Protein AF-U6CXU8-F1 (afdb_monomer)

Organism: Neovison vison (NCBI:txid452646)

Secondary structure (DSSP, 8-state):
--TTTS-S-HHHHHHHHHHHHHHHHHHHHHHHH---SS---------HHHHHHHHHHTT--GGGGB-TTTSSSB-HHHHHHHHHHHHHHHHHH-GGGT-PPPTTHHHHHHHHTTTT--

Mean predicted aligned error: 2.61 Å

Structure (mmCIF, N/CA/C/O backbone):
data_AF-U6CXU8-F1
#
_entry.id   AF-U6CXU8-F1
#
loop_
_atom_site.group_PDB
_atom_site.id
_atom_site.type_symbol
_atom_site.label_atom_id
_atom_site.label_alt_id
_atom_site.label_comp_id
_atom_site.label_asym_id
_atom_site.label_entity_id
_atom_site.label_seq_id
_atom_site.pdbx_PDB_ins_code
_atom_site.Cartn_x
_atom_site.Cartn_y
_atom_site.Cartn_z
_atom_site.occupancy
_atom_site.B_iso_or_equiv
_atom_site.auth_seq_id
_atom_site.auth_comp_id
_atom_site.auth_asym_id
_atom_site.auth_atom_id
_atom_site.pdbx_PDB_model_num
ATOM 1 N N . PRO A 1 1 ? 4.700 0.108 -20.691 1.00 96.88 1 PRO A N 1
ATOM 2 C CA . PRO A 1 1 ? 3.687 1.137 -20.301 1.00 96.88 1 PRO A CA 1
ATOM 3 C C . PRO A 1 1 ? 4.307 2.407 -19.687 1.00 96.88 1 PRO A C 1
ATOM 5 O O . PRO A 1 1 ? 3.839 3.501 -19.978 1.00 96.88 1 PRO A O 1
ATOM 8 N N . CYS A 1 2 ? 5.381 2.292 -18.893 1.00 98.25 2 CYS A N 1
ATOM 9 C CA . CYS A 1 2 ? 6.153 3.443 -18.416 1.00 98.25 2 CYS A CA 1
ATOM 10 C C . CYS A 1 2 ? 7.503 3.528 -19.142 1.00 98.25 2 CYS A C 1
ATOM 12 O O . CYS A 1 2 ? 8.475 2.885 -18.744 1.00 98.25 2 CYS A O 1
ATOM 14 N N . HIS A 1 3 ? 7.557 4.311 -20.226 1.00 97.31 3 HIS A N 1
ATOM 15 C CA . HIS A 1 3 ? 8.754 4.435 -21.070 1.00 97.31 3 HIS A CA 1
ATOM 16 C C . HIS A 1 3 ? 10.004 4.807 -20.265 1.00 97.31 3 HIS A C 1
ATOM 18 O O . HIS A 1 3 ? 11.090 4.309 -20.535 1.00 97.31 3 HIS A O 1
ATOM 24 N N . SER A 1 4 ? 9.860 5.680 -19.270 1.00 98.06 4 SER A N 1
ATOM 25 C CA . SER A 1 4 ? 11.000 6.261 -18.576 1.00 98.06 4 SER A CA 1
ATOM 26 C C . SER A 1 4 ? 11.627 5.332 -17.530 1.00 98.06 4 SER A C 1
ATOM 28 O O . SER A 1 4 ? 12.845 5.372 -17.356 1.00 98.06 4 SER A O 1
ATOM 30 N N . TRP A 1 5 ? 10.850 4.437 -16.904 1.00 98.50 5 TRP A N 1
ATOM 31 C CA . TRP A 1 5 ? 11.391 3.369 -16.050 1.00 98.50 5 TRP A CA 1
ATOM 32 C C . TRP A 1 5 ? 11.849 2.139 -16.843 1.00 98.50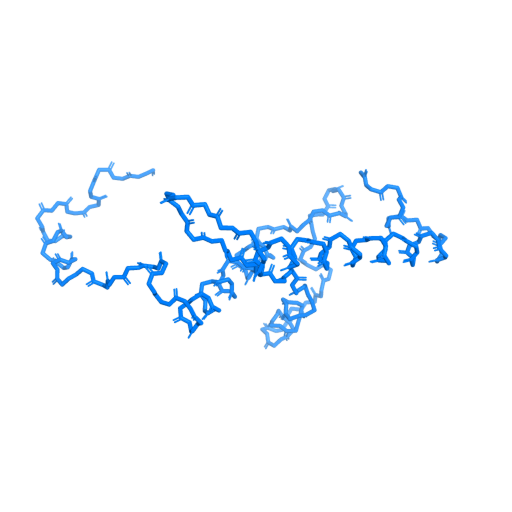 5 TRP A C 1
ATOM 34 O O . TRP A 1 5 ? 12.898 1.582 -16.527 1.00 98.50 5 TRP A O 1
ATOM 44 N N . MET A 1 6 ? 11.141 1.760 -17.912 1.00 98.25 6 MET A N 1
ATOM 45 C CA . MET A 1 6 ? 11.504 0.630 -18.784 1.00 98.25 6 MET A CA 1
ATOM 46 C C . MET A 1 6 ? 12.417 1.052 -19.949 1.00 98.25 6 MET A C 1
ATOM 48 O O . MET A 1 6 ? 12.257 0.604 -21.082 1.00 98.25 6 MET A O 1
ATOM 52 N N . SER A 1 7 ? 13.375 1.940 -19.681 1.00 98.44 7 SER A N 1
ATOM 53 C CA . SER A 1 7 ? 14.353 2.415 -20.664 1.00 98.44 7 SER A CA 1
ATOM 54 C C . SER A 1 7 ? 15.739 1.861 -20.362 1.00 98.44 7 SER A C 1
ATOM 56 O O . SER A 1 7 ? 16.131 1.765 -19.199 1.00 98.44 7 SER A O 1
ATOM 58 N N . SER A 1 8 ? 16.547 1.594 -21.389 1.00 98.44 8 SER A N 1
ATOM 59 C CA . SER A 1 8 ? 17.982 1.324 -21.217 1.00 98.44 8 SER A CA 1
ATOM 60 C C . SER A 1 8 ? 18.758 2.561 -20.733 1.00 98.44 8 SER A C 1
ATOM 62 O O . SER A 1 8 ? 19.799 2.423 -20.085 1.00 98.44 8 SER A O 1
ATOM 64 N N . ASN A 1 9 ? 18.218 3.769 -20.932 1.00 98.62 9 ASN A N 1
ATOM 65 C CA . ASN A 1 9 ? 18.827 5.027 -20.507 1.00 98.62 9 ASN A CA 1
ATOM 66 C C . ASN A 1 9 ? 18.783 5.193 -18.974 1.00 98.62 9 ASN A C 1
ATOM 68 O O . ASN A 1 9 ? 17.741 5.496 -18.391 1.00 98.62 9 ASN A O 1
ATOM 72 N N . LYS A 1 10 ? 19.940 5.030 -18.316 1.00 98.69 10 LYS A N 1
ATOM 73 C CA . LYS A 1 10 ? 20.070 5.146 -16.853 1.00 98.69 10 LYS A CA 1
ATOM 74 C C . LYS A 1 10 ? 19.669 6.527 -16.336 1.00 98.69 10 LYS A C 1
ATOM 76 O O . LYS A 1 10 ? 18.967 6.598 -15.335 1.00 98.69 10 LYS A O 1
ATOM 81 N N . THR A 1 11 ? 20.071 7.598 -17.017 1.00 98.69 11 THR A N 1
ATOM 82 C CA . THR A 1 11 ? 19.731 8.972 -16.622 1.00 98.69 11 THR A CA 1
ATOM 83 C C . THR A 1 11 ? 18.219 9.176 -16.604 1.00 98.69 11 THR A C 1
ATOM 85 O O . THR A 1 11 ? 17.687 9.726 -15.645 1.00 98.69 11 THR A O 1
ATOM 88 N N . LEU A 1 12 ? 17.510 8.661 -17.614 1.00 98.75 12 LEU A N 1
ATOM 89 C CA . LEU A 1 12 ? 16.050 8.749 -17.676 1.00 98.75 12 LEU A CA 1
ATOM 90 C C . LEU A 1 12 ? 15.373 7.975 -16.533 1.00 98.75 12 LEU A C 1
ATOM 92 O O . LEU A 1 12 ? 14.450 8.498 -15.902 1.00 98.75 12 LEU A O 1
ATOM 96 N N . ARG A 1 13 ? 15.862 6.769 -16.212 1.00 98.75 13 ARG A N 1
ATOM 97 C CA . ARG A 1 13 ? 15.357 5.997 -15.063 1.00 98.75 13 ARG A CA 1
ATOM 98 C C . ARG A 1 13 ? 15.580 6.738 -13.743 1.00 98.75 13 ARG A C 1
ATOM 100 O O . ARG A 1 13 ? 14.657 6.818 -12.938 1.00 98.75 13 ARG A O 1
ATOM 107 N N . THR A 1 14 ? 16.767 7.317 -13.544 1.00 98.75 14 THR A N 1
ATOM 108 C CA . THR A 1 14 ? 17.099 8.096 -12.342 1.00 98.75 14 THR A CA 1
ATOM 109 C C . THR A 1 14 ? 16.184 9.309 -12.190 1.00 98.75 14 THR A C 1
ATOM 111 O O . THR A 1 14 ? 15.547 9.443 -11.151 1.00 98.75 14 THR A O 1
ATOM 114 N N . LEU A 1 15 ? 16.034 10.130 -13.237 1.00 98.88 15 LEU A N 1
ATOM 115 C CA . LEU A 1 15 ? 15.146 11.302 -13.217 1.00 98.88 15 LEU A CA 1
ATOM 116 C C . LEU A 1 15 ? 13.686 10.920 -12.925 1.00 98.88 15 LEU A C 1
ATOM 118 O O . LEU A 1 15 ? 12.969 11.652 -12.243 1.00 98.88 15 LEU A O 1
ATOM 122 N N . THR A 1 16 ? 13.245 9.755 -13.409 1.00 98.75 16 THR A N 1
ATOM 123 C CA . THR A 1 16 ? 11.901 9.237 -13.113 1.00 98.75 16 THR A CA 1
ATOM 124 C C . THR A 1 16 ? 11.747 8.923 -11.629 1.00 98.75 16 THR A C 1
ATOM 126 O O . THR A 1 16 ? 10.786 9.370 -11.007 1.00 98.75 16 THR A O 1
ATOM 129 N N . SER A 1 17 ? 12.705 8.202 -11.040 1.00 98.56 17 SER A N 1
ATOM 130 C CA . SER A 1 17 ? 12.681 7.874 -9.610 1.00 98.56 17 SER A CA 1
ATOM 131 C C . SER A 1 17 ? 12.838 9.110 -8.717 1.00 98.56 17 SER A C 1
ATOM 133 O O . SER A 1 17 ? 12.179 9.201 -7.684 1.00 98.56 17 SER A O 1
ATOM 135 N N . GLU A 1 18 ? 13.642 10.097 -9.124 1.00 98.81 18 GLU A N 1
ATOM 136 C CA . GLU A 1 18 ? 13.756 11.387 -8.432 1.00 98.81 18 GLU A CA 1
ATOM 137 C C . GLU A 1 18 ? 12.420 12.130 -8.410 1.00 98.81 18 GLU A C 1
ATOM 139 O O . GLU A 1 18 ? 11.970 12.575 -7.351 1.00 98.81 18 GLU A O 1
ATOM 144 N N . ARG A 1 19 ? 11.743 12.223 -9.562 1.00 98.81 19 ARG A N 1
ATOM 145 C CA . ARG A 1 19 ? 10.414 12.835 -9.627 1.00 98.81 19 ARG A CA 1
ATOM 146 C C . ARG A 1 19 ? 9.401 12.056 -8.793 1.00 98.81 19 ARG A C 1
ATOM 148 O O . ARG A 1 19 ? 8.637 12.681 -8.063 1.00 98.81 19 ARG A O 1
ATOM 155 N N . ALA A 1 20 ? 9.398 10.726 -8.861 1.00 98.75 20 ALA A N 1
ATOM 156 C CA . ALA A 1 20 ? 8.510 9.902 -8.042 1.00 98.75 20 ALA A CA 1
ATOM 157 C C . ALA A 1 20 ? 8.706 10.200 -6.547 1.00 98.75 20 ALA A C 1
ATOM 159 O O . ALA A 1 20 ? 7.734 10.481 -5.850 1.00 98.75 20 ALA A O 1
ATOM 160 N N . LYS A 1 21 ? 9.961 10.284 -6.083 1.00 98.50 21 LYS A N 1
ATOM 161 C CA . LYS A 1 21 ? 10.275 10.666 -4.703 1.00 98.50 21 LYS A CA 1
ATOM 162 C C . LYS A 1 21 ? 9.772 12.070 -4.342 1.00 98.50 21 LYS A C 1
ATOM 164 O O . LYS A 1 21 ? 9.205 12.249 -3.268 1.00 98.50 21 LYS A O 1
ATOM 169 N N . GLN A 1 22 ? 9.939 13.062 -5.216 1.00 98.88 22 GLN A N 1
ATOM 170 C CA . GLN A 1 22 ? 9.423 14.420 -4.976 1.00 98.88 22 GLN A CA 1
ATOM 171 C C . GLN A 1 22 ? 7.895 14.435 -4.804 1.00 98.88 22 GLN A C 1
ATOM 173 O O . GLN A 1 22 ? 7.362 15.179 -3.975 1.00 98.88 22 GLN A O 1
ATOM 178 N N . LEU A 1 23 ? 7.185 13.610 -5.577 1.00 98.88 23 LEU A N 1
ATOM 179 C CA . LEU A 1 23 ? 5.734 13.468 -5.475 1.00 98.88 23 LEU A CA 1
ATOM 180 C C . LEU A 1 23 ? 5.334 12.742 -4.183 1.00 98.88 23 LEU A C 1
ATOM 182 O O . LEU A 1 23 ? 4.447 13.222 -3.481 1.00 98.88 23 LEU A O 1
ATOM 186 N N . SER A 1 24 ? 6.038 11.673 -3.803 1.00 98.81 24 SER A N 1
ATOM 187 C CA . SER A 1 24 ? 5.887 11.016 -2.496 1.00 98.81 24 SER A CA 1
ATOM 188 C C . SER A 1 24 ? 6.080 11.996 -1.335 1.00 98.81 24 SER A C 1
ATOM 190 O O . SER A 1 24 ? 5.233 12.090 -0.448 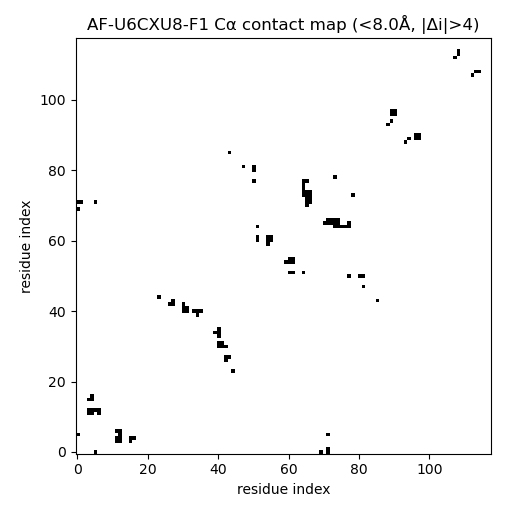1.00 98.81 24 SER A O 1
ATOM 192 N N . ASP A 1 25 ? 7.137 12.812 -1.378 1.00 98.75 25 ASP A N 1
ATOM 193 C CA . ASP A 1 25 ? 7.409 13.829 -0.357 1.00 98.75 25 ASP A CA 1
ATOM 194 C C . ASP A 1 25 ? 6.308 14.905 -0.321 1.00 98.75 25 ASP A C 1
ATOM 196 O O . ASP A 1 25 ? 5.980 15.431 0.744 1.00 98.75 25 ASP A O 1
ATOM 200 N N . THR A 1 26 ? 5.701 15.223 -1.468 1.00 98.88 26 THR A N 1
ATOM 201 C CA . THR A 1 26 ? 4.544 16.128 -1.547 1.00 98.88 26 THR A CA 1
ATOM 202 C C . THR A 1 26 ? 3.319 15.528 -0.860 1.00 98.88 26 THR A C 1
ATOM 204 O O . THR A 1 26 ? 2.718 16.189 -0.016 1.00 98.88 26 THR A O 1
ATOM 207 N N . LEU A 1 27 ? 2.981 14.268 -1.147 1.00 98.88 27 LEU A N 1
ATOM 208 C CA . LEU A 1 27 ? 1.862 13.572 -0.499 1.00 98.88 27 LEU A CA 1
ATOM 209 C C . LEU A 1 27 ? 2.068 13.461 1.016 1.00 98.88 27 LEU A C 1
ATOM 211 O O . LEU A 1 27 ? 1.153 13.737 1.791 1.00 98.88 27 LEU A O 1
ATOM 215 N N . LYS A 1 28 ? 3.298 13.160 1.443 1.00 98.75 28 LYS A N 1
ATOM 216 C CA . LYS A 1 28 ? 3.680 13.129 2.858 1.00 98.75 28 LYS A CA 1
ATOM 217 C C . LYS A 1 28 ? 3.474 14.481 3.543 1.00 98.75 28 LYS A C 1
ATOM 219 O O . LYS A 1 28 ? 2.935 14.532 4.647 1.00 98.75 28 LYS A O 1
ATOM 224 N N . LYS A 1 29 ? 3.850 15.587 2.887 1.00 98.81 29 LYS A N 1
ATOM 225 C CA . LYS A 1 29 ? 3.601 16.952 3.390 1.00 98.81 29 LYS A CA 1
ATOM 226 C C . LYS A 1 29 ? 2.110 17.270 3.482 1.00 98.81 29 LYS A C 1
ATOM 228 O O . LYS A 1 29 ? 1.689 17.890 4.457 1.00 98.81 29 LYS A O 1
ATOM 233 N N . ILE A 1 30 ? 1.318 16.860 2.492 1.00 98.81 30 ILE A N 1
ATOM 234 C CA . ILE A 1 30 ? -0.136 17.069 2.496 1.00 98.81 30 ILE A CA 1
ATOM 235 C C . ILE A 1 30 ? -0.758 16.337 3.688 1.00 98.81 30 ILE A C 1
ATOM 237 O O . ILE A 1 30 ? -1.437 16.978 4.485 1.00 98.81 30 ILE A O 1
ATOM 241 N N . ALA A 1 31 ? -0.455 15.051 3.879 1.00 98.69 31 ALA A N 1
ATOM 242 C CA . ALA A 1 31 ? -0.973 14.276 5.008 1.00 98.69 31 ALA A CA 1
ATOM 243 C C . ALA A 1 31 ? -0.558 14.840 6.378 1.00 98.69 31 ALA A C 1
ATOM 245 O O . ALA A 1 31 ? -1.332 14.795 7.330 1.00 98.69 31 ALA A O 1
ATOM 246 N N . ALA A 1 32 ? 0.641 15.421 6.477 1.00 98.38 32 ALA A N 1
ATOM 247 C CA . ALA A 1 32 ? 1.124 16.024 7.717 1.00 98.38 32 ALA A CA 1
ATOM 248 C C . ALA A 1 32 ? 0.511 17.405 8.028 1.00 98.38 32 ALA A C 1
ATOM 250 O O . ALA A 1 32 ? 0.498 17.808 9.190 1.00 98.38 32 ALA A O 1
ATOM 251 N N . SER A 1 33 ? 0.042 18.147 7.017 1.00 98.44 33 SER A N 1
ATOM 252 C CA . SER A 1 33 ? -0.349 19.561 7.167 1.00 98.44 33 SER A CA 1
ATOM 253 C C . SER A 1 33 ? -1.831 19.845 6.950 1.00 98.44 33 SER A C 1
ATOM 255 O O . SER A 1 33 ? -2.359 20.774 7.557 1.00 98.44 33 SER A O 1
ATOM 257 N N . GLN A 1 34 ? -2.506 19.081 6.093 1.00 98.62 34 GLN A N 1
ATOM 258 C CA . GLN A 1 34 ? -3.906 19.315 5.755 1.00 98.62 34 GLN A CA 1
ATOM 259 C C . GLN A 1 34 ? -4.827 18.558 6.708 1.00 98.62 34 GLN A C 1
ATOM 261 O O . GLN A 1 34 ? -4.540 17.432 7.119 1.00 98.62 34 GLN A O 1
ATOM 266 N N . LYS A 1 35 ? -5.953 19.186 7.050 1.00 98.25 35 LYS A N 1
ATOM 267 C CA . LYS A 1 35 ? -7.002 18.612 7.893 1.00 98.25 35 LYS A CA 1
ATOM 268 C C . LYS A 1 35 ? -8.344 18.758 7.201 1.00 98.25 35 LYS A C 1
ATOM 270 O O . LYS A 1 35 ? -8.611 19.769 6.556 1.00 98.25 35 LYS A O 1
ATOM 275 N N . PHE A 1 36 ? -9.177 17.745 7.369 1.00 98.38 36 PHE A N 1
ATOM 276 C CA . PHE A 1 36 ? -10.508 17.673 6.791 1.00 98.38 36 PHE A CA 1
ATOM 277 C C . PHE A 1 36 ? -11.500 17.356 7.905 1.00 98.38 36 PHE A C 1
ATOM 279 O O . PHE A 1 36 ? -11.151 16.715 8.891 1.00 98.38 36 PHE A O 1
ATOM 286 N N . THR A 1 37 ? -12.737 17.831 7.775 1.00 98.56 37 THR A N 1
ATOM 287 C CA . THR A 1 37 ? -13.728 17.742 8.861 1.00 98.56 37 THR A CA 1
ATOM 288 C C . THR A 1 37 ? -14.226 16.322 9.112 1.00 98.56 37 THR A C 1
ATOM 290 O O . THR A 1 37 ? -14.645 16.020 10.222 1.00 98.56 37 THR A O 1
ATOM 293 N N . ASN A 1 38 ? -14.195 15.465 8.088 1.00 98.56 38 ASN A N 1
ATOM 294 C CA . ASN A 1 38 ? -14.888 14.174 8.098 1.00 98.56 38 ASN A CA 1
ATOM 295 C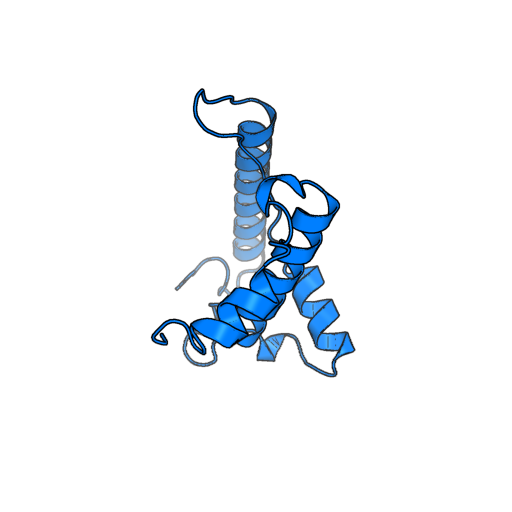 C . ASN A 1 38 ? -13.946 12.967 8.017 1.00 98.56 38 ASN A C 1
ATOM 297 O O . ASN A 1 38 ? -14.423 11.836 8.003 1.00 98.56 38 ASN A O 1
ATOM 301 N N . PHE A 1 39 ? -12.634 13.186 7.917 1.00 98.44 39 PHE A N 1
ATOM 302 C CA . PHE A 1 39 ? -11.656 12.104 7.879 1.00 98.44 39 PHE A CA 1
ATOM 303 C C . PHE A 1 39 ? -10.274 12.576 8.326 1.00 98.44 39 PHE A C 1
ATOM 305 O O . PHE A 1 39 ? -9.861 13.708 8.059 1.00 98.44 39 PHE A O 1
ATOM 312 N N . ASP A 1 40 ? -9.542 11.659 8.950 1.00 98.19 40 ASP A N 1
ATOM 313 C CA . ASP A 1 40 ? -8.110 11.803 9.171 1.00 98.19 40 ASP A CA 1
ATOM 314 C C . ASP A 1 40 ? -7.339 11.454 7.898 1.00 98.19 40 ASP A C 1
ATOM 316 O O . ASP A 1 40 ? -7.735 10.581 7.125 1.00 98.19 40 ASP A O 1
ATOM 320 N N . LEU A 1 41 ? -6.209 12.129 7.691 1.00 98.50 41 LEU A N 1
ATOM 321 C CA . LEU A 1 41 ? -5.345 11.898 6.543 1.00 98.50 41 LEU A CA 1
ATOM 322 C C . LEU A 1 41 ? -4.006 11.313 6.994 1.00 98.50 41 LEU A C 1
ATOM 324 O O . LEU A 1 41 ? -3.312 11.890 7.830 1.00 98.50 41 LEU A O 1
ATOM 328 N N . LEU A 1 42 ? -3.651 10.169 6.414 1.00 98.19 42 LEU A N 1
ATOM 329 C CA . LEU A 1 42 ? -2.415 9.437 6.675 1.00 98.19 42 LEU A CA 1
ATOM 330 C C . LEU A 1 42 ? -1.623 9.273 5.377 1.00 98.19 42 LEU A C 1
ATOM 332 O O . LEU A 1 42 ? -2.174 9.341 4.280 1.00 98.19 42 LEU A O 1
ATOM 336 N N . TYR A 1 43 ? -0.321 9.036 5.509 1.00 98.38 43 TYR A N 1
ATOM 337 C CA . TYR A 1 43 ? 0.557 8.731 4.386 1.00 98.38 43 TYR A CA 1
ATOM 338 C C . TYR A 1 43 ? 1.376 7.479 4.692 1.00 98.38 43 TYR A C 1
ATOM 340 O O . TYR A 1 43 ? 1.956 7.354 5.773 1.00 98.38 43 TYR A O 1
ATOM 348 N N . VAL A 1 44 ? 1.446 6.576 3.716 1.00 97.44 44 VAL A N 1
ATOM 349 C CA . VAL A 1 44 ? 2.229 5.342 3.777 1.00 97.44 44 VAL A CA 1
ATOM 350 C C . VAL A 1 44 ? 3.153 5.302 2.566 1.00 97.44 44 VAL A C 1
ATOM 352 O O . VAL A 1 44 ? 2.696 5.409 1.432 1.00 97.44 44 VAL A O 1
ATOM 355 N N . ASP A 1 45 ? 4.455 5.167 2.813 1.00 96.88 45 ASP A N 1
ATOM 356 C CA . ASP A 1 45 ? 5.445 4.984 1.752 1.00 96.88 45 ASP A CA 1
ATOM 357 C C . ASP A 1 45 ? 5.210 3.668 0.994 1.00 96.88 45 ASP A C 1
ATOM 359 O O . ASP A 1 45 ? 4.926 2.633 1.601 1.00 96.88 45 ASP A O 1
ATOM 363 N N . PHE A 1 46 ? 5.389 3.704 -0.328 1.00 96.19 46 PHE A N 1
ATOM 364 C CA . PHE A 1 46 ? 5.500 2.498 -1.143 1.00 96.19 46 PHE A CA 1
ATOM 365 C C . PHE A 1 46 ? 6.930 1.962 -1.047 1.00 96.19 46 PHE A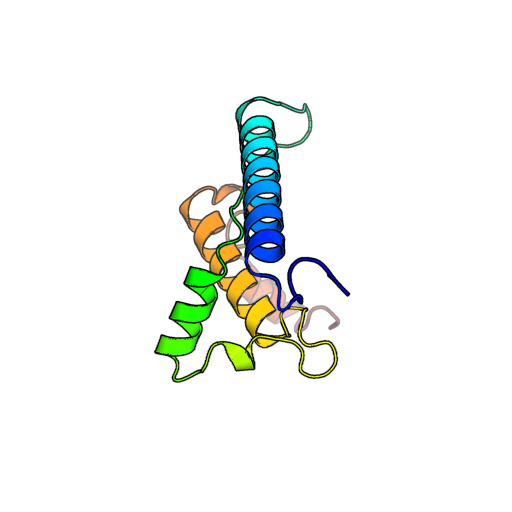 C 1
ATOM 367 O O . PHE A 1 46 ? 7.828 2.443 -1.742 1.00 96.19 46 PHE A O 1
ATOM 374 N N . ASP A 1 47 ? 7.146 0.983 -0.172 1.00 91.81 47 ASP A N 1
ATOM 375 C CA . ASP A 1 47 ? 8.454 0.360 0.013 1.00 91.81 47 ASP A CA 1
ATOM 376 C C . ASP A 1 47 ? 8.525 -1.003 -0.683 1.00 91.81 47 ASP A C 1
ATOM 378 O O . ASP A 1 47 ? 8.267 -2.063 -0.112 1.00 91.81 47 ASP A O 1
ATOM 382 N N . PHE A 1 48 ? 8.874 -0.972 -1.968 1.00 95.56 48 PHE A N 1
ATOM 383 C CA . PHE A 1 48 ? 9.053 -2.203 -2.733 1.00 95.56 48 PHE A CA 1
ATOM 384 C C . PHE A 1 48 ? 10.349 -2.942 -2.376 1.00 95.56 48 PHE A C 1
ATOM 386 O O . PHE A 1 48 ? 10.456 -4.138 -2.642 1.00 95.56 48 PHE A O 1
ATOM 393 N N . GLN A 1 49 ? 11.339 -2.272 -1.770 1.00 95.75 49 GLN A N 1
ATOM 394 C CA . GLN A 1 49 ? 12.574 -2.942 -1.347 1.00 95.75 49 GLN A CA 1
ATOM 395 C C . GLN A 1 49 ? 12.252 -3.950 -0.252 1.00 95.75 49 GLN A C 1
ATOM 397 O O . GLN A 1 49 ? 12.562 -5.133 -0.388 1.00 95.75 49 GLN A O 1
ATOM 402 N N . GLU A 1 50 ? 11.503 -3.499 0.743 1.00 94.06 50 GLU A N 1
ATOM 403 C CA . GLU A 1 50 ? 10.920 -4.315 1.795 1.00 94.06 50 GLU A CA 1
ATOM 404 C C . GLU A 1 50 ? 10.155 -5.538 1.236 1.00 94.06 50 GLU A C 1
ATOM 406 O O . GLU A 1 50 ? 10.374 -6.675 1.668 1.00 94.06 50 GLU A O 1
ATOM 411 N N . VAL A 1 51 ? 9.303 -5.353 0.224 1.00 95.94 51 VAL A N 1
ATOM 412 C CA . VAL A 1 51 ? 8.581 -6.464 -0.433 1.00 95.94 51 VAL A CA 1
ATOM 413 C C . VAL A 1 51 ? 9.548 -7.470 -1.062 1.00 95.94 51 VAL A C 1
ATOM 415 O O . VAL A 1 51 ? 9.421 -8.675 -0.836 1.00 95.94 51 VAL A O 1
ATOM 418 N N . THR A 1 52 ? 10.553 -6.997 -1.804 1.00 97.69 52 THR A N 1
ATOM 419 C CA . THR A 1 52 ? 11.541 -7.893 -2.428 1.00 97.69 52 THR A CA 1
ATOM 420 C C . THR A 1 52 ? 12.394 -8.638 -1.403 1.00 97.69 52 THR A C 1
ATOM 422 O O . THR A 1 52 ? 12.779 -9.780 -1.645 1.00 97.69 52 THR A O 1
ATOM 425 N N . GLU A 1 53 ? 12.693 -8.027 -0.257 1.00 97.56 53 GLU A N 1
ATOM 426 C CA . GLU A 1 53 ? 13.422 -8.674 0.833 1.00 97.56 53 GLU A CA 1
ATOM 427 C C . GLU A 1 53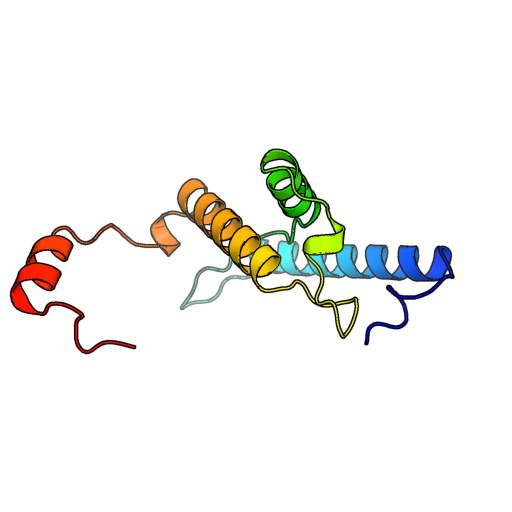 ? 12.594 -9.761 1.509 1.00 97.56 53 GLU A C 1
ATOM 429 O O . GLU A 1 53 ? 13.120 -10.838 1.784 1.00 97.56 53 GLU A O 1
ATOM 434 N N . GLU A 1 54 ? 11.305 -9.508 1.739 1.00 96.56 54 GLU A N 1
ATOM 435 C CA . GLU A 1 54 ? 10.399 -10.515 2.294 1.00 96.56 54 GLU A CA 1
ATOM 436 C C . GLU A 1 54 ? 10.282 -11.720 1.364 1.00 96.56 54 GLU A C 1
ATOM 438 O O . GLU A 1 54 ? 10.447 -12.861 1.789 1.00 96.56 54 GLU A O 1
ATOM 443 N N . TRP A 1 55 ? 10.125 -11.466 0.067 1.00 98.25 55 TRP A N 1
ATOM 444 C CA . TRP A 1 55 ? 10.061 -12.535 -0.919 1.00 98.25 55 TRP A CA 1
ATOM 445 C C . TRP A 1 55 ? 11.350 -13.363 -0.982 1.00 98.25 55 TRP A C 1
ATOM 447 O O . TRP A 1 55 ? 11.302 -14.591 -1.044 1.00 98.25 55 TRP A O 1
ATOM 457 N N . ARG A 1 56 ? 12.522 -12.719 -0.880 1.00 98.38 56 ARG A N 1
ATOM 458 C CA . ARG A 1 56 ? 13.810 -13.429 -0.803 1.00 98.38 56 ARG A CA 1
ATOM 459 C C . ARG A 1 56 ? 13.923 -14.313 0.437 1.00 98.38 56 ARG A C 1
ATOM 461 O O . ARG A 1 56 ? 14.465 -15.410 0.331 1.00 98.38 56 ARG A O 1
ATOM 468 N N . LYS A 1 57 ? 13.416 -13.877 1.597 1.00 97.88 57 LYS A N 1
ATOM 469 C CA . LYS A 1 57 ? 13.410 -14.701 2.825 1.00 97.88 57 LYS A CA 1
ATOM 470 C C . LYS A 1 57 ? 12.585 -15.975 2.660 1.00 97.88 57 LYS A C 1
ATOM 472 O O . LYS A 1 57 ? 12.913 -16.987 3.267 1.00 97.88 57 LYS A O 1
ATOM 477 N N . GLN A 1 58 ? 11.565 -15.933 1.808 1.00 97.31 58 GLN A N 1
ATOM 478 C CA . GLN A 1 58 ? 10.727 -17.080 1.457 1.00 97.31 58 GLN A CA 1
ATOM 479 C C . GLN A 1 58 ? 11.328 -17.941 0.325 1.00 97.31 58 GLN A C 1
ATOM 481 O O . GLN A 1 58 ? 10.695 -18.882 -0.141 1.00 97.31 58 GLN A O 1
ATOM 486 N N . GLY A 1 59 ? 12.559 -17.647 -0.117 1.00 98.25 59 GLY A N 1
ATOM 487 C CA . GLY A 1 59 ? 13.258 -18.379 -1.182 1.00 98.25 59 GLY A CA 1
ATOM 488 C C . GLY A 1 59 ? 12.977 -17.865 -2.598 1.00 98.25 59 GLY A C 1
ATOM 489 O O . GLY A 1 59 ? 13.463 -18.441 -3.572 1.00 98.25 59 GLY A O 1
ATOM 490 N N . GLY A 1 60 ? 12.218 -16.778 -2.724 1.00 98.25 60 GLY A N 1
ATOM 491 C CA . GLY A 1 60 ? 11.855 -16.171 -3.995 1.00 98.25 60 GLY A CA 1
ATOM 492 C C . GLY A 1 60 ? 12.934 -15.273 -4.606 1.00 98.25 60 GLY A C 1
ATOM 493 O O . GLY A 1 60 ? 13.937 -14.910 -3.987 1.00 98.25 60 GLY A O 1
ATOM 494 N N . GLN A 1 61 ? 12.709 -14.877 -5.857 1.00 98.50 61 GLN A N 1
ATOM 495 C CA . GLN A 1 61 ? 13.540 -13.950 -6.622 1.00 98.50 61 GLN A CA 1
ATOM 496 C C . GLN A 1 61 ? 12.732 -12.709 -7.030 1.00 98.50 61 GLN A C 1
ATOM 498 O O . GLN A 1 61 ? 11.580 -12.855 -7.432 1.00 98.50 61 GLN A O 1
ATOM 503 N N . PRO A 1 62 ? 13.309 -11.489 -7.008 1.00 98.38 62 PRO A N 1
ATOM 504 C CA . PRO A 1 62 ? 12.556 -10.255 -7.266 1.00 98.38 62 PRO A CA 1
ATOM 505 C C . PRO A 1 62 ? 11.817 -10.199 -8.608 1.00 98.38 62 PRO A C 1
ATOM 507 O O . PRO A 1 62 ? 10.770 -9.572 -8.700 1.00 98.38 62 PRO A O 1
ATOM 510 N N . TRP A 1 63 ? 12.336 -10.850 -9.653 1.00 98.31 63 TRP A N 1
ATOM 511 C CA . TRP A 1 63 ? 11.688 -10.865 -10.969 1.00 98.31 63 TRP A CA 1
ATOM 512 C C . TRP A 1 63 ? 10.351 -11.619 -10.965 1.00 98.31 63 TRP A C 1
ATOM 514 O O . TRP A 1 63 ? 9.505 -11.346 -11.808 1.00 98.31 63 TRP A O 1
ATOM 524 N N . GLN A 1 64 ? 10.134 -12.523 -10.002 1.00 98.69 64 GLN A N 1
ATOM 525 C CA . GLN A 1 64 ? 8.883 -13.269 -9.844 1.00 98.69 64 GLN A CA 1
ATOM 526 C C . GLN A 1 64 ? 7.741 -12.410 -9.292 1.00 98.69 64 GLN A C 1
ATOM 528 O O . GLN A 1 64 ? 6.647 -12.925 -9.119 1.00 98.69 64 GLN A O 1
ATOM 533 N N . LEU A 1 65 ? 7.995 -11.140 -8.964 1.00 98.75 65 LEU A N 1
ATOM 534 C CA . LEU A 1 65 ? 7.017 -10.207 -8.399 1.00 98.75 65 LEU A CA 1
ATOM 535 C C . LEU A 1 65 ? 6.416 -9.262 -9.449 1.00 98.75 65 LEU A C 1
ATOM 537 O O . LEU A 1 65 ? 5.617 -8.393 -9.110 1.00 98.75 65 LEU A O 1
ATOM 541 N N . ILE A 1 66 ? 6.824 -9.395 -10.710 1.00 98.81 66 ILE A N 1
ATOM 542 C CA . ILE A 1 66 ? 6.382 -8.541 -11.812 1.00 98.81 66 ILE A CA 1
ATOM 543 C C . ILE A 1 66 ? 5.495 -9.357 -12.751 1.00 98.81 66 ILE A C 1
ATOM 545 O O . ILE A 1 66 ? 5.772 -10.530 -13.007 1.00 98.81 66 ILE A O 1
ATOM 549 N N . GLU A 1 67 ? 4.434 -8.737 -13.261 1.00 98.69 67 GLU A N 1
ATOM 550 C CA . GLU A 1 67 ? 3.549 -9.325 -14.263 1.00 98.69 67 GLU A CA 1
ATOM 551 C C . GLU A 1 67 ? 4.354 -9.770 -15.497 1.00 98.69 67 GLU A C 1
ATOM 553 O O . GLU A 1 67 ? 5.048 -8.954 -16.117 1.00 98.69 67 GLU A O 1
ATOM 558 N N . PRO A 1 68 ? 4.290 -11.057 -15.887 1.00 98.50 68 PRO A N 1
ATOM 559 C CA . PRO A 1 68 ? 5.169 -11.600 -16.918 1.00 98.50 68 PRO A CA 1
ATOM 560 C C . PRO A 1 68 ? 4.857 -11.067 -18.320 1.00 98.50 68 PRO A C 1
ATOM 562 O O . PRO A 1 68 ? 5.736 -11.069 -19.179 1.00 98.50 68 PRO A O 1
ATOM 565 N N . VAL A 1 69 ? 3.619 -10.627 -18.567 1.00 98.56 69 VAL A N 1
ATOM 566 C CA . VAL A 1 69 ? 3.189 -10.164 -19.894 1.00 98.56 69 VAL A CA 1
ATOM 567 C C . VAL A 1 69 ? 3.640 -8.729 -20.161 1.00 98.56 69 VAL A C 1
ATOM 569 O O . VAL A 1 69 ? 4.141 -8.439 -21.245 1.00 98.56 69 VAL A O 1
ATOM 572 N N . ASP A 1 70 ? 3.476 -7.825 -19.193 1.00 98.44 70 ASP A N 1
ATOM 573 C CA . ASP A 1 70 ? 3.806 -6.407 -19.384 1.00 98.44 70 ASP A CA 1
ATOM 574 C C . ASP A 1 70 ? 5.182 -6.002 -18.839 1.00 98.44 70 ASP A C 1
ATOM 576 O O . ASP A 1 70 ? 5.695 -4.943 -19.220 1.00 98.44 70 ASP A O 1
ATOM 580 N N . GLY A 1 71 ? 5.793 -6.838 -17.990 1.00 98.44 71 GLY A N 1
ATOM 581 C CA . GLY A 1 71 ? 7.105 -6.590 -17.400 1.00 98.44 71 GLY A CA 1
ATOM 582 C C . GLY A 1 71 ? 7.154 -5.326 -16.542 1.00 98.44 71 GLY A C 1
ATOM 583 O O . GLY A 1 71 ? 8.216 -4.709 -16.427 1.00 98.44 71 GLY A O 1
ATOM 584 N N . PHE A 1 72 ? 6.017 -4.897 -15.994 1.00 98.56 72 PHE A N 1
ATOM 585 C CA . PHE A 1 72 ? 5.874 -3.614 -15.327 1.00 98.56 72 PHE A CA 1
ATOM 586 C C . PHE A 1 72 ? 5.078 -3.683 -14.027 1.00 98.56 72 PHE A C 1
ATOM 588 O O . PHE A 1 72 ? 5.586 -3.245 -12.994 1.00 98.56 72 PHE A O 1
ATOM 595 N N . HIS A 1 73 ? 3.839 -4.171 -14.063 1.00 98.75 73 HIS A N 1
ATOM 596 C CA . HIS A 1 73 ? 2.980 -4.130 -12.882 1.00 98.75 73 HIS A CA 1
ATOM 597 C C . HIS A 1 73 ? 3.458 -5.128 -11.817 1.00 98.75 73 HIS A C 1
ATOM 599 O O . HIS A 1 73 ? 4.008 -6.175 -12.166 1.00 98.75 73 HIS A O 1
ATOM 605 N N . PRO A 1 74 ? 3.246 -4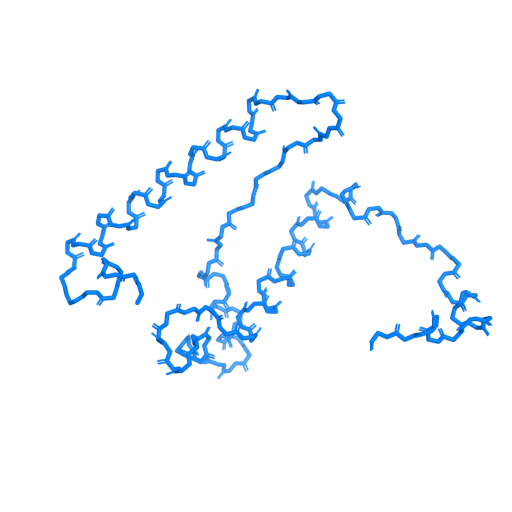.841 -10.519 1.00 98.56 74 PRO A N 1
ATOM 606 C CA . PRO A 1 74 ? 3.318 -5.872 -9.495 1.00 98.56 74 PRO A CA 1
ATOM 607 C C . PRO A 1 74 ? 2.294 -6.959 -9.823 1.00 98.56 74 PRO A C 1
ATOM 609 O O . PRO A 1 74 ? 1.140 -6.638 -10.104 1.00 98.56 74 PRO A O 1
ATOM 612 N N . ASN A 1 75 ? 2.703 -8.223 -9.776 1.00 98.62 75 ASN A N 1
ATOM 613 C CA . ASN A 1 75 ? 1.755 -9.321 -9.929 1.00 98.62 75 ASN A CA 1
ATOM 614 C C . ASN A 1 75 ? 0.945 -9.553 -8.645 1.00 98.62 75 ASN A C 1
ATOM 616 O O . ASN A 1 75 ? 1.069 -8.821 -7.655 1.00 98.62 75 ASN A O 1
ATOM 620 N N . GLU A 1 76 ? 0.110 -10.591 -8.651 1.00 98.69 76 GLU A N 1
ATOM 621 C CA . GLU A 1 76 ? -0.729 -10.939 -7.504 1.00 98.69 76 GLU A CA 1
ATOM 622 C C . GLU A 1 76 ? 0.085 -11.158 -6.218 1.00 98.69 76 GLU A C 1
ATOM 624 O O . GLU A 1 76 ? -0.250 -10.592 -5.178 1.00 98.69 76 GLU A O 1
ATOM 629 N N . VAL A 1 77 ? 1.202 -11.892 -6.291 1.00 98.38 77 VAL A N 1
ATOM 630 C CA . VAL A 1 77 ? 2.067 -12.166 -5.128 1.00 98.38 77 VAL A CA 1
ATOM 631 C C . VAL A 1 77 ? 2.614 -10.867 -4.542 1.00 98.38 77 VAL A C 1
ATOM 633 O O . VAL A 1 77 ? 2.535 -10.633 -3.335 1.00 98.38 77 VAL A O 1
ATOM 636 N N . ALA A 1 78 ? 3.137 -9.984 -5.393 1.00 98.38 78 ALA A N 1
ATOM 637 C CA . ALA A 1 78 ? 3.642 -8.688 -4.955 1.00 98.38 78 ALA A CA 1
ATOM 638 C C . ALA A 1 78 ? 2.543 -7.831 -4.310 1.00 98.38 78 ALA A C 1
ATOM 640 O O . ALA A 1 78 ? 2.781 -7.183 -3.289 1.00 98.38 78 ALA A O 1
ATOM 641 N N . SER A 1 79 ? 1.335 -7.863 -4.874 1.00 98.38 79 SER A N 1
ATOM 642 C CA . SER A 1 79 ? 0.174 -7.132 -4.360 1.00 98.38 79 SER A CA 1
ATOM 643 C C . SER A 1 79 ? -0.277 -7.653 -2.991 1.00 98.38 79 SER A C 1
ATOM 645 O O . SER A 1 79 ? -0.554 -6.856 -2.095 1.00 98.38 79 SER A O 1
ATOM 647 N N . GLN A 1 80 ? -0.274 -8.973 -2.781 1.00 98.25 80 GLN A N 1
ATOM 648 C CA . GLN A 1 80 ? -0.589 -9.587 -1.487 1.00 98.25 80 GLN A CA 1
ATOM 649 C C . GLN A 1 80 ? 0.465 -9.257 -0.418 1.00 98.25 80 GLN A C 1
ATOM 651 O O . GLN A 1 80 ? 0.111 -8.897 0.704 1.00 98.25 80 GLN A O 1
ATOM 656 N N . LEU A 1 81 ? 1.759 -9.295 -0.761 1.00 98.00 81 LEU A N 1
ATOM 657 C CA . LEU A 1 81 ? 2.839 -8.906 0.159 1.00 98.00 81 LEU A CA 1
ATOM 658 C C . LEU A 1 81 ? 2.770 -7.418 0.540 1.00 98.00 81 LEU A C 1
ATOM 660 O O . LEU A 1 81 ? 3.022 -7.054 1.690 1.00 98.00 81 LEU A O 1
ATOM 664 N N . LEU A 1 82 ? 2.410 -6.551 -0.410 1.00 98.00 82 LEU A N 1
ATOM 665 C CA . LEU A 1 82 ? 2.146 -5.136 -0.142 1.00 98.00 82 LEU A CA 1
ATOM 666 C C . LEU A 1 82 ? 0.962 -4.958 0.817 1.00 98.00 82 LEU A C 1
ATOM 668 O O . LEU A 1 82 ? 1.057 -4.154 1.745 1.00 98.00 82 LEU A O 1
ATOM 672 N N . ALA A 1 83 ? -0.123 -5.716 0.628 1.00 98.06 83 ALA A N 1
ATOM 673 C CA . ALA A 1 83 ? -1.293 -5.678 1.504 1.00 98.06 83 ALA A CA 1
ATOM 674 C C . ALA A 1 83 ? -0.968 -6.147 2.934 1.00 98.06 83 ALA A C 1
ATOM 676 O O . ALA A 1 83 ? -1.342 -5.470 3.891 1.00 98.06 83 ALA A O 1
ATOM 677 N N . ASP A 1 84 ? -0.212 -7.238 3.094 1.00 97.44 84 ASP A N 1
ATOM 678 C CA . ASP A 1 84 ? 0.254 -7.720 4.404 1.00 97.4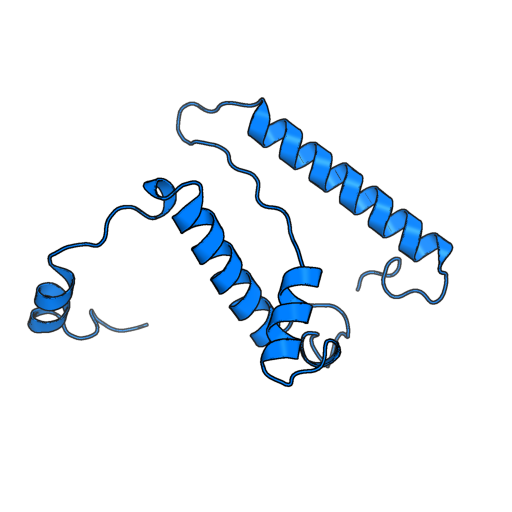4 84 ASP A CA 1
ATOM 679 C C . ASP A 1 84 ? 1.111 -6.669 5.129 1.00 97.44 84 ASP A C 1
ATOM 681 O O . ASP A 1 84 ? 0.895 -6.368 6.308 1.00 97.44 84 ASP A O 1
ATOM 685 N N . ARG A 1 85 ? 2.047 -6.033 4.415 1.00 95.81 85 ARG A N 1
ATOM 686 C CA . ARG A 1 85 ? 2.869 -4.960 4.993 1.00 95.81 85 ARG A CA 1
ATOM 687 C C . ARG A 1 85 ? 2.048 -3.730 5.357 1.00 95.81 85 ARG A C 1
ATOM 689 O O . ARG A 1 85 ? 2.251 -3.169 6.436 1.00 95.81 85 ARG A O 1
ATOM 696 N N . PHE A 1 86 ? 1.123 -3.317 4.491 1.00 97.25 86 PHE A N 1
ATOM 697 C CA . PHE A 1 86 ? 0.194 -2.230 4.790 1.00 97.25 86 PHE A CA 1
ATOM 698 C C . PHE A 1 86 ? -0.597 -2.535 6.065 1.00 97.25 86 PHE A C 1
ATOM 700 O O . PHE A 1 86 ? -0.603 -1.712 6.981 1.00 97.25 86 PHE A O 1
ATOM 707 N N . TRP A 1 87 ? -1.172 -3.737 6.167 1.00 98.12 87 TRP A N 1
ATOM 708 C CA . TRP A 1 87 ? -1.927 -4.180 7.335 1.00 98.12 87 TRP A CA 1
ATOM 709 C C . TRP A 1 87 ? -1.096 -4.095 8.617 1.00 98.12 87 TRP A C 1
ATOM 711 O O . TRP A 1 87 ? -1.486 -3.405 9.558 1.00 98.12 87 TRP A O 1
ATOM 721 N N . LYS A 1 88 ? 0.096 -4.706 8.633 1.00 97.12 88 LYS A N 1
ATOM 722 C CA . LYS A 1 88 ? 1.006 -4.687 9.793 1.00 97.12 88 LYS A CA 1
ATOM 723 C C . LYS A 1 88 ? 1.396 -3.267 10.201 1.00 97.12 88 LYS A C 1
ATOM 725 O O . LYS A 1 88 ? 1.435 -2.948 11.389 1.00 97.12 88 LYS A O 1
ATOM 730 N N . LYS A 1 89 ? 1.670 -2.394 9.228 1.00 97.06 89 LYS A N 1
ATOM 731 C CA . LYS A 1 89 ? 2.062 -1.005 9.490 1.00 97.06 89 LYS A CA 1
ATOM 732 C C . LYS A 1 89 ? 0.912 -0.186 10.063 1.00 97.06 89 LY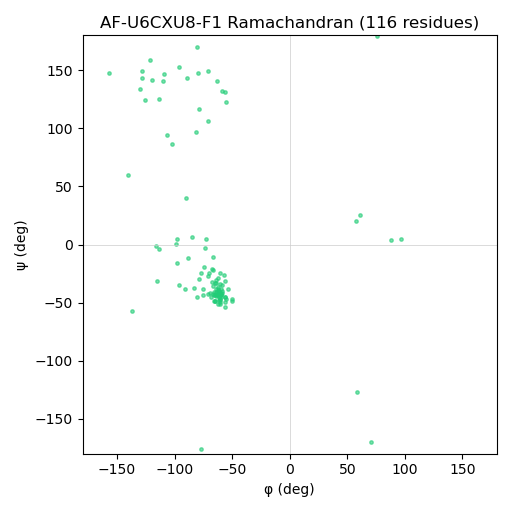S A C 1
ATOM 734 O O . LYS A 1 89 ? 1.116 0.520 11.048 1.00 97.06 89 LYS A O 1
ATOM 739 N N . VAL A 1 90 ? -0.285 -0.303 9.490 1.00 97.88 90 VAL A N 1
ATOM 740 C CA . VAL A 1 90 ? -1.481 0.383 9.996 1.00 97.88 90 VAL A CA 1
ATOM 741 C C . VAL A 1 90 ? -1.856 -0.143 11.377 1.00 97.88 90 VAL A C 1
ATOM 743 O O . VAL A 1 90 ? -2.100 0.659 12.271 1.00 97.88 90 VAL A O 1
ATOM 746 N N . GLN A 1 91 ? -1.811 -1.458 11.596 1.00 98.25 91 GLN A N 1
ATOM 747 C CA . GLN A 1 91 ? -2.077 -2.059 12.903 1.00 98.25 91 GLN A CA 1
ATOM 748 C C . GLN A 1 91 ? -1.117 -1.542 13.984 1.00 98.25 91 GLN A C 1
ATOM 750 O O . GLN A 1 91 ? -1.542 -1.276 15.106 1.00 98.25 91 GLN A O 1
ATOM 755 N N . LEU A 1 92 ? 0.165 -1.371 13.646 1.00 98.06 92 LEU A N 1
ATOM 756 C CA . LEU A 1 92 ? 1.179 -0.884 14.579 1.00 98.06 92 LEU A CA 1
ATOM 757 C C . LEU A 1 92 ? 1.079 0.626 14.844 1.00 98.06 92 LEU A C 1
ATOM 759 O O . LEU A 1 92 ? 1.246 1.059 15.982 1.00 98.06 92 LEU A O 1
ATOM 763 N N . GLN A 1 93 ? 0.872 1.435 13.803 1.00 98.06 93 GLN A N 1
ATOM 764 C CA . GLN A 1 93 ? 0.990 2.897 13.897 1.00 98.06 93 GLN A CA 1
ATOM 765 C C . GLN A 1 93 ? -0.351 3.600 14.123 1.00 98.06 93 GLN A C 1
ATOM 767 O O . GLN A 1 93 ? -0.403 4.612 14.821 1.00 98.06 93 GLN A O 1
ATOM 772 N N . TRP A 1 94 ? -1.428 3.073 13.540 1.00 98.31 94 TRP A N 1
ATOM 773 C CA . TRP A 1 94 ? -2.759 3.682 13.537 1.00 98.31 94 TRP A CA 1
ATOM 774 C C . TRP A 1 94 ? -3.861 2.623 13.711 1.00 98.31 94 TRP A C 1
ATOM 776 O O . TRP A 1 94 ? -4.732 2.493 12.845 1.00 98.31 94 TRP A O 1
ATOM 786 N N . PRO A 1 95 ? -3.865 1.859 14.821 1.00 98.12 95 PRO A N 1
ATOM 787 C CA . PRO A 1 95 ? -4.817 0.765 15.029 1.00 98.12 95 PRO A CA 1
ATOM 788 C C . PRO A 1 95 ? -6.283 1.213 14.950 1.00 98.12 95 PRO A C 1
ATOM 790 O O . PRO A 1 95 ? -7.146 0.427 14.575 1.00 98.12 95 PRO A O 1
ATOM 793 N N . GLN A 1 96 ? -6.578 2.486 15.236 1.00 98.06 96 GLN A N 1
ATOM 794 C CA . GLN A 1 96 ? -7.923 3.049 15.115 1.00 98.06 96 GLN A CA 1
ATOM 795 C C . GLN A 1 96 ? -8.494 2.982 13.691 1.00 98.06 96 GLN A C 1
ATOM 797 O O . GLN A 1 96 ? -9.710 2.964 13.541 1.00 98.06 96 GLN A O 1
ATOM 802 N N . VAL A 1 97 ? -7.642 2.914 12.661 1.00 98.19 97 VAL A N 1
ATOM 803 C CA . VAL A 1 97 ? -8.068 2.769 11.258 1.00 98.19 97 VAL A CA 1
ATOM 804 C C . VAL A 1 97 ? -8.707 1.401 11.008 1.00 98.19 97 VAL A C 1
ATOM 806 O O . VAL A 1 97 ? -9.614 1.299 10.190 1.00 98.19 97 VAL A O 1
ATOM 809 N N . LEU A 1 98 ? -8.259 0.358 11.715 1.00 98.44 98 LEU A N 1
ATOM 810 C CA . LEU A 1 98 ? -8.745 -1.017 11.536 1.00 98.44 98 LEU A CA 1
ATOM 811 C C . LEU A 1 98 ? -9.965 -1.339 12.408 1.00 98.44 98 LEU A C 1
ATOM 813 O O . LEU A 1 98 ? -10.610 -2.367 12.217 1.00 98.44 98 LEU A O 1
ATOM 817 N N . GLY A 1 99 ? -10.284 -0.473 13.371 1.00 98.25 99 GLY A N 1
ATOM 818 C CA . GLY A 1 99 ? -11.280 -0.764 14.394 1.00 98.25 99 GLY A CA 1
ATOM 819 C C . GLY A 1 99 ? -10.801 -1.819 15.397 1.00 98.25 99 GLY A C 1
ATOM 820 O O . GLY A 1 99 ? -9.625 -2.174 15.467 1.00 98.25 99 GLY A O 1
ATOM 821 N N . LYS A 1 100 ? -11.727 -2.289 16.233 1.00 98.50 100 LYS A N 1
ATOM 822 C CA . LYS A 1 100 ? -11.470 -3.389 17.170 1.00 98.50 100 LYS A CA 1
ATOM 823 C C . LYS A 1 100 ? -11.936 -4.697 16.557 1.00 98.50 100 LYS A C 1
ATOM 825 O O . LYS A 1 100 ? -12.899 -4.717 15.795 1.00 98.50 100 LYS A O 1
ATOM 830 N N . GLU A 1 101 ? -11.303 -5.784 16.974 1.00 98.62 101 GLU A N 1
ATOM 831 C CA . GLU A 1 101 ? -11.843 -7.114 16.732 1.00 98.62 101 GLU A CA 1
ATOM 832 C C . GLU A 1 101 ? -13.261 -7.211 17.312 1.00 98.62 101 GLU A C 1
ATOM 834 O O . GLU A 1 101 ? -13.519 -6.793 18.446 1.00 98.62 101 GLU A O 1
ATOM 839 N N . ASN A 1 102 ? -14.193 -7.720 16.509 1.00 98.62 102 ASN A N 1
ATOM 840 C CA . ASN A 1 102 ? -15.570 -7.896 16.933 1.00 98.62 102 ASN A CA 1
ATOM 841 C C . ASN A 1 102 ? -15.673 -9.165 17.803 1.00 98.62 102 ASN A C 1
ATOM 843 O O . ASN A 1 102 ? -15.468 -10.268 17.290 1.00 98.62 102 ASN A O 1
ATOM 847 N N . PRO A 1 103 ? -16.040 -9.048 19.095 1.00 98.75 103 PRO A N 1
ATOM 848 C CA . PRO A 1 103 ? -16.074 -10.189 20.012 1.00 98.75 103 PRO A CA 1
ATOM 849 C C . PRO A 1 103 ? -17.150 -11.228 19.657 1.00 98.75 103 PRO A C 1
ATOM 851 O O . PRO A 1 103 ? -17.163 -12.315 20.228 1.00 98.75 103 PRO A O 1
ATOM 854 N N . PHE A 1 104 ? -18.055 -10.908 18.728 1.00 98.69 104 PHE A N 1
ATOM 855 C CA . PHE A 1 104 ? -19.126 -11.793 18.281 1.00 98.69 104 PHE A CA 1
ATOM 856 C C . PHE A 1 104 ? -18.809 -12.531 16.977 1.00 98.69 104 PHE A C 1
ATOM 858 O O . PHE A 1 104 ? -19.679 -13.247 16.492 1.00 98.69 104 PHE A O 1
ATOM 865 N N . ASN A 1 105 ? -17.597 -12.410 16.417 1.00 98.69 105 ASN A N 1
ATOM 866 C CA . ASN A 1 105 ? -17.230 -13.068 15.154 1.00 98.69 105 ASN A CA 1
ATOM 867 C C . ASN A 1 105 ? -17.561 -14.572 15.148 1.00 98.69 105 ASN A C 1
ATOM 869 O O . ASN A 1 105 ? -18.255 -15.033 14.248 1.00 98.69 105 ASN A O 1
ATOM 873 N N . SER A 1 106 ? -17.186 -15.317 16.194 1.00 98.69 106 SER A N 1
ATOM 874 C CA . SER A 1 106 ? -17.503 -16.753 16.282 1.00 98.69 106 SER A CA 1
ATOM 875 C C . SER A 1 106 ? -19.008 -17.043 16.368 1.00 98.69 106 SER A C 1
ATOM 877 O O . SER A 1 106 ? -19.462 -18.073 15.884 1.00 98.69 106 SER A O 1
ATOM 879 N N . GLN A 1 107 ? -19.801 -16.145 16.965 1.00 98.81 107 GLN A N 1
ATOM 880 C CA . GLN A 1 107 ? -21.261 -16.298 17.024 1.00 98.81 107 GLN A CA 1
ATOM 881 C C . GLN A 1 107 ? -21.907 -15.982 15.673 1.00 98.81 107 GLN A C 1
ATOM 883 O O . GLN A 1 107 ? -22.851 -16.656 15.273 1.00 98.81 107 GLN A O 1
ATOM 888 N N . ILE A 1 108 ? -21.390 -14.975 14.964 1.00 98.75 108 ILE A N 1
ATOM 889 C CA . ILE A 1 108 ? -21.828 -14.633 13.610 1.00 98.75 108 ILE A CA 1
ATOM 890 C C . ILE A 1 108 ? -21.591 -15.828 12.687 1.00 98.75 108 ILE A C 1
ATOM 892 O O . ILE A 1 108 ? -22.529 -16.259 12.028 1.00 98.75 108 ILE A O 1
ATOM 896 N N . GLU A 1 109 ? -20.392 -16.412 12.701 1.00 98.50 109 GLU A N 1
ATOM 897 C CA . GLU A 1 109 ? -20.070 -17.597 11.898 1.00 98.50 109 GLU A CA 1
ATOM 898 C C . GLU A 1 109 ? -20.952 -18.800 12.275 1.00 98.50 109 GLU A C 1
ATOM 900 O O . GLU A 1 109 ? -21.488 -19.479 11.403 1.00 98.50 109 GLU A O 1
ATOM 905 N N . GLN A 1 110 ? -21.197 -19.029 13.570 1.00 98.69 110 GLN A N 1
ATOM 906 C CA . GLN A 1 110 ? -22.067 -20.117 14.028 1.00 98.69 110 GLN A CA 1
ATOM 907 C C . GLN A 1 110 ? -23.523 -19.977 13.544 1.00 98.69 110 GLN A C 1
ATOM 909 O O . GLN A 1 110 ? -24.175 -20.987 13.276 1.00 98.69 110 GLN A O 1
ATOM 914 N N . VAL A 1 111 ? -24.055 -18.751 13.474 1.00 98.69 111 VAL A N 1
ATOM 915 C CA . VAL A 1 111 ? -25.466 -18.488 13.128 1.00 98.69 111 VAL A CA 1
ATOM 916 C C . VAL A 1 111 ? -25.665 -18.285 11.626 1.00 98.69 111 VAL A C 1
ATOM 918 O O . VAL A 1 111 ? -26.677 -18.723 11.080 1.00 98.69 111 VAL A O 1
ATOM 921 N N . PHE A 1 112 ? -24.723 -17.617 10.962 1.00 98.62 112 PHE A N 1
ATOM 922 C CA . PHE A 1 112 ? -24.853 -17.162 9.577 1.00 98.62 112 PHE A CA 1
ATOM 923 C C . PHE A 1 112 ? -23.890 -17.852 8.603 1.00 98.62 112 PHE A C 1
ATOM 925 O O . PHE A 1 112 ? -23.984 -17.602 7.404 1.00 98.62 112 PHE A O 1
ATOM 932 N N . GLY A 1 113 ? -22.994 -18.723 9.077 1.00 98.12 113 GLY A N 1
ATOM 933 C CA . GLY A 1 113 ? -22.058 -19.463 8.231 1.00 98.12 113 GLY A CA 1
ATOM 934 C C . GLY A 1 113 ? -21.159 -18.537 7.413 1.00 98.12 113 GLY A C 1
ATOM 935 O O . GLY A 1 113 ? -20.539 -17.623 7.949 1.00 98.12 113 GLY A O 1
ATOM 936 N N . ASP A 1 114 ? -21.136 -18.753 6.098 1.00 98.00 114 ASP A N 1
ATOM 937 C CA . ASP A 1 114 ? -20.374 -17.959 5.124 1.00 98.00 114 ASP A CA 1
ATOM 938 C C . ASP A 1 114 ? -20.956 -16.558 4.858 1.00 98.00 114 ASP A C 1
ATOM 940 O O . ASP A 1 114 ? -20.478 -15.841 3.976 1.00 98.00 114 ASP A O 1
ATOM 944 N N . GLN A 1 115 ? -22.003 -16.173 5.598 1.00 98.31 115 GLN A N 1
ATOM 945 C CA . GLN A 1 115 ? -22.701 -14.895 5.487 1.00 98.31 115 GLN A CA 1
ATOM 946 C C . GLN A 1 115 ? -23.279 -14.614 4.085 1.00 98.31 115 GLN A C 1
ATOM 948 O O . GLN A 1 115 ? -23.574 -13.460 3.770 1.00 98.31 115 GLN A O 1
ATOM 953 N N . GLY A 1 116 ? -23.476 -15.647 3.258 1.00 97.81 116 GLY A N 1
ATOM 954 C CA . GLY A 1 116 ? -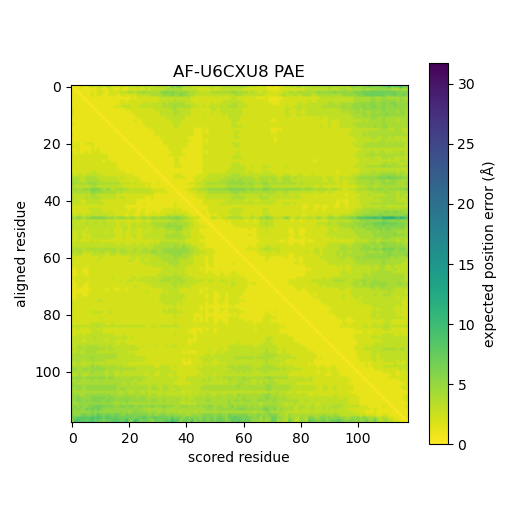23.981 -15.527 1.887 1.00 97.81 116 GLY A CA 1
ATOM 955 C C . GLY A 1 116 ? -22.909 -15.510 0.789 1.00 97.81 116 GLY A C 1
ATOM 956 O O . GLY A 1 116 ? -23.276 -15.360 -0.377 1.00 97.81 116 GLY A O 1
ATOM 957 N N . GLY A 1 117 ? -21.627 -15.694 1.128 1.00 96.62 117 GLY A N 1
ATOM 958 C CA . GLY A 1 117 ? -20.524 -15.848 0.167 1.00 96.62 117 GLY A CA 1
ATOM 959 C C . GLY A 1 117 ? -20.055 -14.555 -0.525 1.00 96.62 117 GLY A C 1
ATOM 960 O O . GLY A 1 117 ? -20.567 -13.467 -0.262 1.00 96.62 117 GLY A O 1
ATOM 961 N N . HIS A 1 118 ? -19.042 -14.691 -1.394 1.00 84.75 118 HIS A N 1
ATOM 962 C CA . HIS A 1 118 ? -18.530 -13.681 -2.338 1.00 84.75 118 HIS A CA 1
ATOM 963 C C . HIS A 1 118 ? -18.163 -14.350 -3.667 1.00 84.75 118 HIS A C 1
ATOM 965 O O . HIS A 1 118 ? -17.662 -15.498 -3.615 1.00 84.75 118 HIS A O 1
#

Foldseek 3Di:
DDDQCPDPDPVSNVVVVVVVVVVLVVLQVCLVPDDDDPDRRDHDDDDVVVLQVVQVVVVHHSQVQADPPPSDDGDPSSVVSSVVVVVVVCCVPPVVVVPDDDPCPVVCCVVCPCVPPD

Sequence (118 aa):
PCHSWMSSNKTLRTLTSERAKQLSDTLKKIAASQKFTNFDLLYVDFDFQEVTEEWRKQGGQPWQLIEPVDGFHPNEVASQLLADRFWKKVQLQWPQVLGKENPFNSQIEQVFGDQGGH

Solvent-accessible surface area (backbone atoms only — not comparable to full-atom values): 7220 Å² total; per-residue (Å²): 134,56,66,47,71,77,41,92,50,62,68,49,29,49,56,46,54,52,52,51,50,55,51,51,53,47,50,44,50,45,29,75,70,57,85,56,96,89,52,88,60,78,72,79,85,88,59,63,66,61,47,42,51,54,40,40,76,76,73,46,58,69,77,79,32,36,28,84,88,72,71,66,50,68,24,72,68,41,50,52,48,49,48,53,50,49,51,55,49,39,55,72,77,44,39,77,80,75,55,74,87,64,93,52,54,71,58,47,40,73,76,49,54,74,72,82,66,131

InterPro domains:
  IPR001087 GDSL lipase/esterase [PF00657] (9-86)
  IPR036514 SGNH hydrolase superfamily [G3DSA:3.40.50.1110] (2-93)
  IPR039676 Acyloxyacyl hydrolase [PTHR15010] (1-118)

Nearest PDB structures (foldseek):
  5w7e-assembly2_B  TM=1.001E+00  e=3.075E-13  Mus musculus
  5w7e-assembly1_A  TM=9.967E-01  e=4.176E-13  Mus musculus
  5w7f-assembly1_A  TM=9.985E-01  e=3.695E-13  Mus musculus
  5w7b-assembly2_D  TM=9.952E-01  e=2.620E-12  Oryctolagus cuniculus
  5w7b-assembly1_C  TM=9.956E-01  e=3.783E-12  Oryctolagus cuniculus

Radius of gyration: 19.35 Å; Cα contacts (8 Å, |Δi|>4): 66; chains: 1; bounding box: 46×40×41 Å

pLDDT: mean 98.01, std 1.57, range [84.75, 98.88]